Protein AF-A0A1I6U603-F1 (afdb_monomer_lite)

Secondary structure (DSSP, 8-state):
---------HHHHHHHHHT----TTTTSBPTTS-BHHHHHHHHPPPPP----TTSTTGGG-SS-B--TTTTS---STTGGGGTTTS-----EEEEEEE-SS-EEEEEEE-B----

Foldseek 3Di:
DDDDDDPPPVQVVLLCQQPVPPDVQQQDADPVGDGVVVVCSVPPDDDDDDFCCPDPPDRRLAFDWADCPQVPDNDNVCVLVCRPVGDRRHYWDWDWDDDPPDIDIDIDTDTHHDD

Radius of gyration: 17.69 Å; chains: 1; bounding box: 48×26×52 Å

Structure (mmCIF, N/CA/C/O backbone):
data_AF-A0A1I6U603-F1
#
_entry.id   AF-A0A1I6U603-F1
#
loop_
_atom_site.group_PDB
_atom_site.id
_atom_site.type_symbol
_atom_site.label_atom_id
_atom_site.label_alt_id
_atom_site.label_comp_id
_atom_site.label_asym_id
_atom_site.label_entity_id
_atom_site.label_seq_id
_atom_site.pdbx_PDB_ins_code
_atom_site.Cartn_x
_atom_site.Cartn_y
_atom_site.Cartn_z
_atom_site.occupancy
_atom_site.B_iso_or_equiv
_atom_site.auth_seq_id
_atom_site.auth_comp_id
_atom_site.auth_asym_id
_atom_site.auth_atom_id
_atom_site.pdbx_PDB_model_num
ATOM 1 N N . MET A 1 1 ? -29.947 -8.948 -30.430 1.00 33.41 1 MET A N 1
ATOM 2 C CA . MET A 1 1 ? -28.816 -9.516 -29.668 1.00 33.41 1 MET A CA 1
ATOM 3 C C . MET A 1 1 ? -28.609 -8.638 -28.457 1.00 33.41 1 MET A C 1
ATOM 5 O O . MET A 1 1 ? -28.457 -7.439 -28.629 1.00 33.41 1 MET A O 1
ATOM 9 N N . ASN A 1 2 ? -28.730 -9.216 -27.266 1.00 31.84 2 ASN A N 1
ATOM 10 C CA . ASN A 1 2 ? -28.567 -8.520 -25.996 1.00 31.84 2 ASN A CA 1
ATOM 11 C C . ASN A 1 2 ? -27.113 -8.747 -25.564 1.00 31.84 2 ASN A C 1
ATOM 13 O O . ASN A 1 2 ? -26.762 -9.877 -25.228 1.00 31.84 2 ASN A O 1
ATOM 17 N N . LEU A 1 3 ? -26.259 -7.730 -25.680 1.00 34.03 3 LEU A N 1
ATOM 18 C CA . LEU A 1 3 ? -24.884 -7.792 -25.188 1.00 34.03 3 LEU A CA 1
ATOM 19 C C . LEU A 1 3 ? -24.884 -7.253 -23.762 1.00 34.03 3 LEU A C 1
ATOM 21 O O . LEU A 1 3 ? -24.883 -6.050 -23.522 1.00 34.03 3 LEU A O 1
ATOM 25 N N . ASN A 1 4 ? -24.981 -8.195 -22.831 1.00 42.03 4 ASN A N 1
ATOM 26 C CA . ASN A 1 4 ? -24.641 -8.006 -21.437 1.00 42.03 4 ASN A CA 1
ATOM 27 C C . ASN A 1 4 ? -23.113 -8.044 -21.342 1.00 42.03 4 ASN A C 1
ATOM 29 O O . ASN A 1 4 ? -22.539 -9.126 -21.444 1.00 42.03 4 ASN A O 1
ATOM 33 N N . GLU A 1 5 ? -22.461 -6.900 -21.168 1.00 37.19 5 GLU A N 1
ATOM 34 C CA . GLU A 1 5 ? -21.053 -6.870 -20.780 1.00 37.19 5 GLU A CA 1
ATOM 35 C C . GLU A 1 5 ? -20.896 -6.001 -19.537 1.00 37.19 5 GLU A C 1
ATOM 37 O O . GLU A 1 5 ? -21.134 -4.794 -19.541 1.00 37.19 5 GLU A O 1
ATOM 42 N N . ASN A 1 6 ? -20.542 -6.691 -18.450 1.00 42.62 6 ASN A N 1
ATOM 43 C CA . ASN A 1 6 ? -20.039 -6.135 -17.209 1.00 42.62 6 ASN A CA 1
ATOM 44 C C . ASN A 1 6 ? -18.989 -5.064 -17.521 1.00 42.62 6 ASN A C 1
ATOM 46 O O . ASN A 1 6 ? -17.845 -5.380 -17.840 1.00 42.62 6 ASN A O 1
ATOM 50 N N . SER A 1 7 ? -19.368 -3.801 -17.354 1.00 39.69 7 SER A N 1
ATOM 51 C CA . SER A 1 7 ? -18.426 -2.718 -17.103 1.00 39.69 7 SER A CA 1
ATOM 52 C C . SER A 1 7 ? -17.799 -2.968 -15.730 1.00 39.69 7 SER A C 1
ATOM 54 O O . SER A 1 7 ? -18.241 -2.406 -14.729 1.00 39.69 7 SER A O 1
ATOM 56 N N . SER A 1 8 ? -16.802 -3.852 -15.659 1.00 47.88 8 SER A N 1
ATOM 57 C CA . SER A 1 8 ? -15.888 -3.902 -14.521 1.00 47.88 8 SER A CA 1
ATOM 58 C C . SER A 1 8 ? -15.232 -2.530 -14.432 1.00 47.88 8 SER A C 1
ATOM 60 O O . SER A 1 8 ? -14.463 -2.156 -15.321 1.00 47.88 8 SER A O 1
ATOM 62 N N . ASN A 1 9 ? -15.606 -1.752 -13.417 1.00 48.72 9 ASN A N 1
ATOM 63 C CA . ASN A 1 9 ? -15.064 -0.423 -13.182 1.00 48.72 9 ASN A CA 1
ATOM 64 C C . ASN A 1 9 ? -13.537 -0.535 -13.150 1.00 48.72 9 ASN A C 1
ATOM 66 O O . ASN A 1 9 ? -12.978 -1.208 -12.288 1.00 48.72 9 ASN A O 1
ATOM 70 N N . SER A 1 10 ? -12.841 0.118 -14.078 1.00 46.38 10 SER A N 1
ATOM 71 C CA . SER A 1 10 ? -11.372 0.090 -14.137 1.00 46.38 10 SER A CA 1
ATOM 72 C C . SER A 1 10 ? -10.729 0.575 -12.830 1.00 46.38 10 SER A C 1
ATOM 74 O O . SE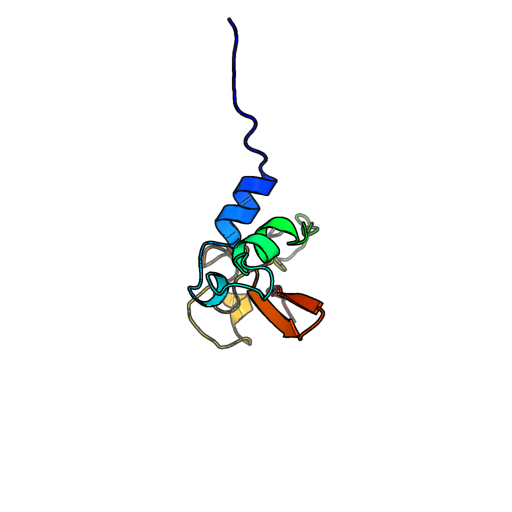R A 1 10 ? -9.651 0.110 -12.467 1.00 46.38 10 SER A O 1
ATOM 76 N N . ALA A 1 11 ? -11.431 1.435 -12.084 1.00 48.16 11 ALA A N 1
ATOM 77 C CA . ALA A 1 11 ? -11.070 1.853 -10.733 1.00 48.16 11 ALA A CA 1
ATOM 78 C C . ALA A 1 11 ? -11.076 0.692 -9.719 1.00 48.16 11 ALA A C 1
ATOM 80 O O . ALA A 1 11 ? -10.147 0.583 -8.923 1.00 48.16 11 ALA A O 1
ATOM 81 N N . GLU A 1 12 ? -12.063 -0.208 -9.780 1.00 47.50 12 GLU A N 1
ATOM 82 C CA . GLU A 1 12 ? -12.137 -1.390 -8.906 1.00 47.50 12 GLU A CA 1
ATOM 83 C C . GLU A 1 12 ? -11.007 -2.379 -9.231 1.00 47.50 12 GLU A C 1
ATOM 85 O O . GLU A 1 12 ? -10.374 -2.926 -8.327 1.00 47.50 12 GLU A O 1
ATOM 90 N N . CYS A 1 13 ? -10.680 -2.561 -10.518 1.00 37.06 13 CYS A N 1
ATOM 91 C CA . CYS A 1 13 ? -9.552 -3.398 -10.937 1.00 37.06 13 CYS A CA 1
ATOM 92 C C . CYS A 1 13 ? -8.193 -2.823 -10.500 1.00 37.06 13 CYS A C 1
ATOM 94 O O . CYS A 1 13 ? -7.342 -3.575 -10.023 1.00 37.06 13 CYS A O 1
ATOM 96 N N . ALA A 1 14 ? -7.990 -1.506 -10.619 1.00 41.06 14 ALA A N 1
ATOM 97 C CA . ALA A 1 14 ? -6.759 -0.840 -10.189 1.00 41.06 14 ALA A CA 1
ATOM 98 C C . ALA A 1 14 ? -6.577 -0.883 -8.661 1.00 41.06 14 ALA A C 1
ATOM 100 O O . ALA A 1 14 ? -5.471 -1.142 -8.177 1.00 41.06 14 ALA A O 1
ATOM 101 N N . GLN A 1 15 ? -7.662 -0.708 -7.897 1.00 48.28 15 GLN A N 1
ATOM 102 C CA . GLN A 1 15 ? -7.655 -0.860 -6.438 1.00 48.28 15 GLN A CA 1
ATOM 103 C C . GLN A 1 15 ? -7.291 -2.292 -6.024 1.00 48.28 15 GLN A C 1
ATOM 105 O O . GLN A 1 15 ? -6.429 -2.482 -5.166 1.00 48.28 15 GLN A O 1
ATOM 110 N N . ALA A 1 16 ? -7.879 -3.302 -6.673 1.00 41.88 16 ALA A N 1
ATOM 111 C CA . ALA A 1 16 ? -7.599 -4.706 -6.379 1.00 41.88 16 ALA A CA 1
ATOM 112 C C . ALA A 1 16 ? -6.145 -5.107 -6.695 1.00 41.88 16 ALA A C 1
ATOM 114 O O . ALA A 1 16 ? -5.528 -5.836 -5.922 1.00 41.88 16 ALA A O 1
ATOM 115 N N . GLN A 1 17 ? -5.570 -4.610 -7.797 1.00 46.19 17 GLN A N 1
ATOM 116 C CA . GLN A 1 17 ? -4.194 -4.937 -8.195 1.00 46.19 17 GLN A CA 1
ATOM 117 C C . GLN A 1 17 ? -3.123 -4.251 -7.331 1.00 46.19 17 GLN A C 1
ATOM 119 O O . GLN A 1 17 ? -2.077 -4.845 -7.066 1.00 46.19 17 GLN A O 1
ATOM 124 N N . THR A 1 18 ? -3.397 -3.034 -6.856 1.00 49.69 18 THR A N 1
ATOM 125 C CA . THR A 1 18 ? -2.497 -2.265 -5.974 1.00 49.69 18 THR A CA 1
ATOM 126 C C . THR A 1 18 ? -2.435 -2.868 -4.563 1.00 49.69 18 THR A C 1
ATOM 128 O O . THR A 1 18 ? -1.406 -2.813 -3.895 1.00 49.69 18 THR A O 1
ATOM 131 N N . MET A 1 19 ? -3.524 -3.503 -4.119 1.00 53.38 19 MET A N 1
ATOM 132 C CA . MET A 1 19 ? -3.688 -4.072 -2.775 1.00 53.38 19 MET A CA 1
ATOM 133 C C . MET A 1 19 ? -3.272 -5.552 -2.665 1.00 53.38 19 MET A C 1
ATOM 135 O O . MET A 1 19 ? -3.565 -6.200 -1.663 1.00 53.38 19 MET A O 1
ATOM 139 N N . ASN A 1 20 ? -2.562 -6.099 -3.661 1.00 51.47 20 ASN A N 1
ATOM 140 C CA . ASN A 1 20 ? -2.191 -7.523 -3.784 1.00 51.47 20 ASN A CA 1
ATOM 141 C C . ASN A 1 20 ? -1.323 -8.110 -2.642 1.00 51.47 20 ASN A C 1
ATOM 143 O O . ASN A 1 20 ? -0.932 -9.275 -2.695 1.00 51.47 20 ASN A O 1
ATOM 147 N N . GLY A 1 21 ? -1.030 -7.346 -1.592 1.00 59.78 21 GLY A N 1
ATOM 148 C CA . GLY A 1 21 ? -0.460 -7.836 -0.342 1.00 59.78 21 GLY A CA 1
ATOM 149 C C . GLY A 1 21 ? -1.484 -7.755 0.782 1.00 59.78 21 GLY A C 1
ATOM 150 O O . GLY A 1 21 ? -1.353 -6.892 1.648 1.00 59.78 21 GLY A O 1
ATOM 151 N N . HIS A 1 22 ? -2.492 -8.636 0.787 1.00 66.75 22 HIS A N 1
ATOM 152 C CA . HIS A 1 22 ? -3.358 -8.796 1.959 1.00 66.75 22 HIS A CA 1
ATOM 153 C C . HIS A 1 22 ? -2.493 -9.218 3.149 1.00 66.75 22 HIS A C 1
ATOM 155 O O . HIS A 1 22 ? -2.056 -10.364 3.258 1.00 66.75 22 HIS A O 1
ATOM 161 N N . SER A 1 23 ? -2.157 -8.253 4.000 1.00 73.56 23 SER A N 1
ATOM 162 C CA . SER A 1 23 ? -1.355 -8.493 5.190 1.00 73.56 23 SER A CA 1
ATOM 163 C C . SER A 1 23 ? -2.259 -9.054 6.285 1.00 73.56 23 SER A C 1
ATOM 165 O O . SER A 1 23 ? -3.280 -8.430 6.574 1.00 73.56 23 SER A O 1
ATOM 167 N N . PRO A 1 24 ? -1.863 -10.132 6.992 1.00 81.69 24 PRO A N 1
ATOM 168 C CA . PRO A 1 24 ? -2.602 -10.632 8.157 1.00 81.69 24 PRO A CA 1
ATOM 169 C C . PRO A 1 24 ? -2.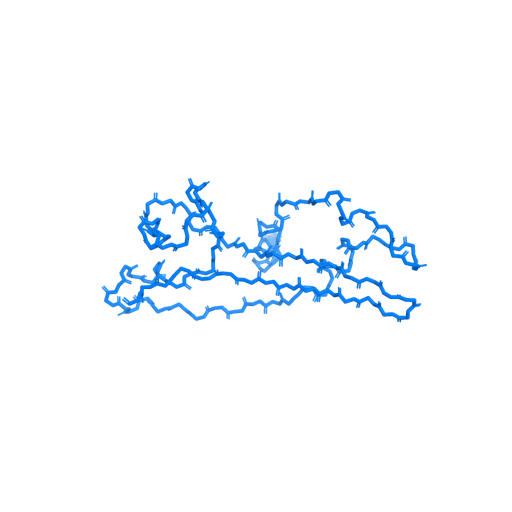801 -9.578 9.257 1.00 81.69 24 PRO A C 1
ATOM 171 O O . PRO A 1 24 ? -3.643 -9.727 10.138 1.00 81.69 24 PRO A O 1
ATOM 174 N N . LEU A 1 25 ? -2.025 -8.487 9.226 1.00 79.12 25 LEU A N 1
ATOM 175 C CA . LEU A 1 25 ? -2.227 -7.338 10.108 1.00 79.12 25 LEU A CA 1
ATOM 176 C C . LEU A 1 25 ? -3.586 -6.661 9.891 1.00 79.12 25 LEU A C 1
ATOM 178 O O . LEU A 1 25 ? -4.130 -6.106 10.846 1.00 79.12 25 LEU A O 1
ATOM 182 N N . PHE A 1 26 ? -4.138 -6.722 8.677 1.00 86.31 26 PHE A N 1
ATOM 183 C CA . PHE A 1 26 ? -5.428 -6.126 8.340 1.00 86.31 26 PHE A CA 1
ATOM 184 C C . PHE A 1 26 ? -6.625 -7.033 8.644 1.00 86.31 26 PHE A C 1
ATOM 186 O O . PHE A 1 26 ? -7.747 -6.539 8.712 1.00 86.31 26 PHE A O 1
ATOM 193 N N . ASP A 1 27 ? -6.391 -8.312 8.948 1.00 89.00 27 ASP A N 1
ATOM 194 C CA . ASP A 1 27 ? -7.420 -9.215 9.483 1.00 89.00 27 ASP A CA 1
ATOM 195 C C . ASP A 1 27 ? -7.747 -8.929 10.955 1.00 89.00 27 ASP A C 1
ATOM 197 O O . ASP A 1 27 ? -8.722 -9.451 11.501 1.00 89.00 27 ASP A O 1
ATOM 201 N N . ARG A 1 28 ? -6.935 -8.102 11.630 1.00 89.50 28 ARG A N 1
ATOM 202 C CA . ARG A 1 28 ? -7.195 -7.711 13.014 1.00 89.50 28 ARG A CA 1
ATOM 203 C C . ARG A 1 28 ? -8.535 -6.985 13.102 1.00 89.50 28 ARG A C 1
ATOM 205 O O . ARG A 1 28 ? -8.816 -6.075 12.325 1.00 89.50 28 ARG A O 1
ATOM 212 N N . LEU A 1 29 ? -9.322 -7.379 14.099 1.00 91.69 29 LEU A N 1
ATOM 213 C CA . LEU A 1 29 ? -10.587 -6.733 14.401 1.00 91.69 29 LEU A CA 1
ATOM 214 C C . LEU A 1 29 ? -10.360 -5.415 15.147 1.00 91.69 29 LEU A C 1
ATOM 216 O O . LEU A 1 29 ? -9.610 -5.367 16.125 1.00 91.69 29 LEU A O 1
ATOM 220 N N . SER A 1 30 ? -11.050 -4.386 14.675 1.00 90.50 30 SER A N 1
ATOM 221 C CA . SER A 1 30 ? -11.307 -3.124 15.362 1.00 90.50 30 SER A CA 1
ATOM 222 C C . SER A 1 30 ? -12.169 -3.352 16.609 1.00 90.50 30 SER A C 1
ATOM 224 O O . SER A 1 30 ? -12.792 -4.408 16.780 1.00 90.50 30 SER A O 1
ATOM 226 N N . THR A 1 31 ? -12.255 -2.349 17.481 1.00 89.81 31 THR A N 1
ATOM 227 C CA . THR A 1 31 ? -13.124 -2.358 18.670 1.00 89.81 31 THR A CA 1
ATOM 228 C C . THR A 1 31 ? -14.605 -2.597 18.361 1.00 89.81 31 THR A C 1
ATOM 230 O O . THR A 1 31 ? -15.326 -3.108 19.218 1.00 89.81 31 THR A O 1
ATOM 233 N N . ASP A 1 32 ? -15.063 -2.292 17.145 1.00 90.00 32 ASP A N 1
ATOM 234 C CA . ASP A 1 32 ? -16.430 -2.557 16.678 1.00 90.00 32 ASP A CA 1
ATOM 235 C C . ASP A 1 32 ? -16.621 -3.945 16.031 1.00 90.00 32 ASP A C 1
ATOM 237 O O . ASP A 1 32 ? -17.709 -4.263 15.550 1.00 90.00 32 ASP A O 1
ATOM 241 N N . GLY A 1 33 ? -15.580 -4.782 16.028 1.00 90.88 33 GLY A N 1
ATOM 242 C CA . GLY A 1 33 ? -15.623 -6.165 15.551 1.00 90.88 33 GLY A CA 1
ATOM 243 C C . GLY A 1 33 ? -15.465 -6.345 14.039 1.00 90.88 33 GLY A C 1
ATOM 244 O O . GLY A 1 33 ? -15.557 -7.477 13.570 1.00 90.88 33 GLY A O 1
ATOM 245 N N . LYS A 1 34 ? -15.220 -5.275 13.272 1.00 92.19 34 LYS A N 1
ATOM 246 C CA . LYS A 1 34 ? -14.897 -5.349 11.833 1.00 92.19 34 LYS A CA 1
ATOM 247 C C . LYS A 1 34 ? -13.397 -5.446 11.606 1.00 92.19 34 LYS A C 1
ATOM 249 O O . LYS A 1 34 ? -12.625 -4.963 12.431 1.00 92.19 34 LYS A O 1
ATOM 254 N N . SER A 1 35 ? -12.974 -6.032 10.491 1.00 92.75 35 SER A N 1
ATOM 255 C CA . SER A 1 35 ? -11.547 -6.107 10.168 1.00 92.75 35 SER A CA 1
ATOM 256 C C . SER A 1 35 ? -11.011 -4.737 9.746 1.00 92.75 35 SER A C 1
ATOM 258 O O . SER A 1 35 ? -11.733 -3.930 9.158 1.00 92.75 35 SER A O 1
ATOM 260 N N . TYR A 1 36 ? -9.734 -4.455 10.001 1.00 90.38 36 TYR A N 1
ATOM 261 C CA . TYR A 1 36 ? -9.089 -3.260 9.443 1.00 90.38 36 TYR A CA 1
ATOM 262 C C . TYR A 1 36 ? -9.107 -3.249 7.913 1.00 90.38 36 TYR A C 1
ATOM 264 O O . TYR A 1 36 ? -9.191 -2.181 7.310 1.00 90.38 36 TYR A O 1
ATOM 272 N N . TRP A 1 37 ? -9.096 -4.421 7.285 1.00 89.44 37 TRP A N 1
ATOM 273 C CA . TRP A 1 37 ? -9.260 -4.563 5.846 1.00 89.44 37 TRP A CA 1
ATOM 274 C C . TRP A 1 37 ? -10.574 -3.958 5.334 1.00 89.44 37 TRP A C 1
ATOM 276 O O . TRP A 1 37 ? -10.564 -3.233 4.336 1.00 89.44 37 TRP A O 1
ATOM 286 N N . ASP A 1 38 ? -11.685 -4.168 6.048 1.00 90.44 38 ASP A N 1
ATOM 287 C CA . ASP A 1 38 ? -12.990 -3.589 5.694 1.00 90.44 38 ASP A CA 1
ATOM 288 C C . ASP A 1 38 ? -12.959 -2.056 5.711 1.00 90.44 38 ASP A C 1
ATOM 290 O O . ASP A 1 38 ? -13.658 -1.404 4.938 1.00 90.44 38 ASP A O 1
ATOM 294 N N . TYR A 1 39 ? -12.146 -1.466 6.590 1.00 89.81 39 TYR A N 1
ATOM 295 C CA . TYR A 1 39 ? -11.974 -0.019 6.667 1.00 89.81 39 TYR A CA 1
ATOM 296 C C . TYR A 1 39 ? -11.107 0.515 5.533 1.00 89.81 39 TYR A C 1
ATOM 298 O O . TYR A 1 39 ? -11.524 1.442 4.842 1.00 89.81 39 TYR A O 1
ATOM 306 N N . ILE A 1 40 ? -9.931 -0.075 5.320 1.00 88.19 40 ILE A N 1
ATOM 307 C CA . ILE A 1 40 ? -8.979 0.394 4.305 1.00 88.19 40 ILE A CA 1
ATOM 308 C C . ILE A 1 40 ? -9.598 0.278 2.916 1.00 88.19 40 ILE A C 1
ATOM 310 O O . ILE A 1 40 ? -9.574 1.231 2.154 1.00 88.19 40 ILE A O 1
ATOM 314 N N . THR A 1 41 ? -10.232 -0.847 2.590 1.00 85.44 41 THR A N 1
ATOM 315 C CA . THR A 1 41 ? -10.863 -1.025 1.271 1.00 85.44 41 THR A CA 1
ATOM 316 C C . THR A 1 41 ? -12.058 -0.101 1.046 1.00 85.44 41 THR A C 1
ATOM 318 O O . THR A 1 41 ? -12.312 0.309 -0.084 1.00 85.44 41 THR A O 1
ATOM 321 N N . ARG A 1 42 ? -12.795 0.251 2.106 1.00 89.00 42 ARG A N 1
ATOM 322 C CA . ARG A 1 42 ? -13.980 1.114 2.011 1.00 89.00 42 ARG A CA 1
ATOM 323 C C . ARG A 1 42 ? -13.643 2.598 1.937 1.00 89.00 42 ARG A C 1
ATOM 325 O O . ARG A 1 42 ? -14.360 3.340 1.269 1.00 89.00 42 ARG A O 1
ATOM 332 N N . TYR A 1 43 ? -12.632 3.032 2.683 1.00 89.88 43 TYR A N 1
ATOM 333 C C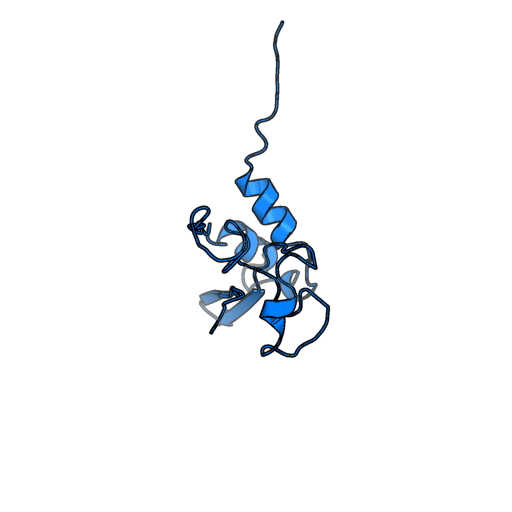A . TYR A 1 43 ? -12.292 4.445 2.846 1.00 89.88 43 TYR A CA 1
ATOM 334 C C . TYR A 1 43 ? -11.015 4.853 2.106 1.00 89.88 43 TYR A C 1
ATOM 336 O O . TYR A 1 43 ? -10.688 6.039 2.125 1.00 89.88 43 TYR A O 1
ATOM 344 N N . ALA A 1 44 ? -10.334 3.918 1.431 1.00 87.69 44 ALA A N 1
ATOM 345 C CA . ALA A 1 44 ? -9.172 4.233 0.610 1.00 87.69 44 ALA A CA 1
ATOM 346 C C . ALA A 1 44 ? -9.511 5.332 -0.411 1.00 87.69 44 ALA A C 1
ATOM 348 O O . ALA A 1 44 ? -10.527 5.245 -1.115 1.00 87.69 44 ALA A O 1
ATOM 349 N N . PRO A 1 45 ? -8.662 6.365 -0.526 1.00 87.38 45 PRO A N 1
ATOM 350 C CA . PRO A 1 45 ? -8.866 7.417 -1.501 1.00 87.38 45 PRO A CA 1
ATOM 351 C C . PRO A 1 45 ? -8.686 6.882 -2.925 1.00 87.38 45 PRO A C 1
ATOM 353 O O . PRO A 1 45 ? -7.912 5.962 -3.187 1.00 87.38 45 PRO A O 1
ATOM 356 N N . VAL A 1 46 ? -9.364 7.525 -3.873 1.00 88.31 46 VAL A N 1
ATOM 357 C CA . VAL A 1 46 ? -9.063 7.364 -5.298 1.00 88.31 46 VAL A CA 1
ATOM 358 C C . VAL A 1 46 ? -8.039 8.427 -5.678 1.00 88.31 46 VAL A C 1
ATOM 360 O O . VAL A 1 46 ? -8.315 9.621 -5.561 1.00 88.31 46 VAL A O 1
ATOM 363 N N . ILE A 1 47 ? -6.857 7.995 -6.115 1.00 86.31 47 ILE A N 1
ATOM 364 C CA . ILE A 1 47 ? -5.754 8.885 -6.487 1.00 86.31 47 ILE A CA 1
ATOM 365 C C . ILE A 1 47 ? -5.716 9.005 -8.009 1.00 86.31 47 ILE A C 1
ATOM 367 O O . ILE A 1 47 ? -5.561 8.009 -8.712 1.00 86.31 47 ILE A O 1
ATOM 371 N N . TYR A 1 48 ? -5.842 10.233 -8.510 1.00 87.44 48 TYR A N 1
ATOM 372 C CA . TYR A 1 48 ? -5.645 10.552 -9.920 1.00 87.44 48 TYR A CA 1
ATOM 373 C C . TYR A 1 48 ? -4.265 11.172 -10.091 1.00 87.44 48 TYR A C 1
ATOM 375 O O . TYR A 1 48 ? -3.961 12.188 -9.466 1.00 87.44 48 TYR A O 1
ATOM 383 N N . GLN A 1 49 ? -3.441 10.555 -10.932 1.00 85.00 49 GLN A N 1
ATOM 384 C CA . GLN A 1 49 ? -2.122 11.059 -11.276 1.00 85.00 49 GLN A CA 1
ATOM 385 C C . GLN A 1 49 ? -2.151 11.637 -12.688 1.00 85.00 49 GLN A C 1
ATOM 387 O O . GLN A 1 49 ? -2.561 10.957 -13.630 1.00 85.00 49 GLN A O 1
ATOM 392 N N . ASP A 1 50 ? -1.718 12.888 -12.824 1.00 84.44 50 ASP A N 1
ATOM 393 C CA . ASP A 1 50 ? -1.446 13.460 -14.138 1.00 84.44 50 ASP A CA 1
ATOM 394 C C . ASP A 1 50 ? -0.127 12.892 -14.670 1.00 84.44 50 ASP A C 1
ATOM 396 O O . ASP A 1 50 ? 0.872 12.855 -13.949 1.00 84.44 50 ASP A O 1
ATOM 400 N N . ILE A 1 51 ? -0.140 12.429 -15.918 1.00 79.88 51 ILE A N 1
ATOM 401 C CA . ILE A 1 51 ? 1.023 11.831 -16.572 1.00 79.88 51 ILE A CA 1
ATOM 402 C C . ILE A 1 51 ? 1.464 12.718 -17.728 1.00 79.88 51 ILE A C 1
ATOM 404 O O . ILE A 1 51 ? 0.723 12.972 -18.682 1.00 79.88 51 ILE A O 1
ATOM 408 N N . ASN A 1 52 ? 2.710 13.183 -17.676 1.00 73.88 52 ASN A N 1
ATOM 409 C CA . ASN A 1 52 ? 3.247 13.998 -18.752 1.00 73.88 52 ASN A CA 1
ATOM 410 C C . ASN A 1 52 ? 3.772 13.116 -19.892 1.00 73.88 52 ASN A C 1
ATOM 412 O O . ASN A 1 52 ? 4.960 12.822 -19.992 1.00 73.88 52 ASN A O 1
ATOM 416 N N . THR A 1 53 ? 2.878 12.748 -20.805 1.00 71.81 53 THR A N 1
ATOM 417 C CA . THR A 1 53 ? 3.215 11.972 -22.013 1.00 71.81 53 THR A CA 1
ATOM 418 C C . THR A 1 53 ? 3.990 12.770 -23.065 1.00 71.81 53 THR A C 1
ATOM 420 O O . THR A 1 53 ? 4.462 12.202 -24.048 1.00 71.81 53 THR A O 1
ATOM 423 N N . ARG A 1 54 ? 4.133 14.091 -22.879 1.00 67.75 54 ARG A N 1
ATOM 424 C CA . ARG A 1 54 ? 4.885 14.999 -23.762 1.00 67.75 54 ARG A CA 1
ATOM 425 C C . ARG A 1 54 ? 6.270 15.356 -23.225 1.00 67.75 54 ARG A C 1
ATOM 427 O O . ARG A 1 54 ? 6.969 16.137 -23.867 1.00 67.75 54 ARG A O 1
ATOM 434 N N . SER A 1 55 ? 6.640 14.843 -22.053 1.00 60.69 55 SER A N 1
ATOM 435 C CA . SER A 1 55 ? 7.925 15.143 -21.433 1.00 60.69 55 SER A CA 1
ATOM 436 C C . SER A 1 55 ? 9.078 14.528 -22.231 1.00 60.69 55 SER A C 1
ATOM 438 O O . SER A 1 55 ? 8.955 13.453 -22.817 1.00 60.69 55 SER A O 1
ATOM 440 N N . GLU A 1 56 ? 10.214 15.221 -22.211 1.00 60.84 56 GLU A N 1
ATOM 441 C CA . GLU A 1 56 ? 11.484 14.815 -22.824 1.00 60.84 56 GLU A CA 1
ATOM 442 C C . GLU A 1 56 ? 12.046 13.522 -22.205 1.00 60.84 56 GLU A C 1
ATOM 444 O O . GLU A 1 56 ? 12.897 12.856 -22.794 1.00 60.84 56 GLU A O 1
ATOM 449 N N . TYR A 1 57 ? 11.557 13.162 -21.016 1.00 59.41 57 TYR A N 1
ATOM 450 C CA . TYR A 1 57 ? 11.959 11.987 -20.266 1.00 59.41 57 TYR A CA 1
ATOM 451 C C . TYR A 1 57 ? 10.920 10.872 -20.450 1.00 59.41 57 TYR A C 1
ATOM 453 O O . TYR A 1 57 ? 9.780 10.955 -19.991 1.00 59.41 57 TYR A O 1
ATOM 461 N N . GLU A 1 58 ? 11.334 9.854 -21.203 1.00 64.44 58 GLU A N 1
ATOM 462 C CA . GLU A 1 58 ? 10.698 8.540 -21.364 1.00 64.44 58 GLU A CA 1
ATOM 463 C C . GLU A 1 58 ? 9.170 8.521 -21.589 1.00 64.44 58 GLU A C 1
ATOM 465 O O . GLU A 1 58 ? 8.465 7.676 -21.053 1.00 64.44 58 GLU A O 1
ATOM 470 N N . TYR A 1 59 ? 8.621 9.424 -22.410 1.00 69.00 59 TYR A N 1
ATOM 471 C CA . TYR A 1 59 ? 7.234 9.334 -22.915 1.00 69.00 59 TYR A CA 1
ATOM 472 C C . TYR A 1 59 ? 6.138 9.144 -21.840 1.00 69.00 59 TYR A C 1
ATOM 474 O O . TYR A 1 59 ? 5.092 8.550 -22.106 1.00 69.00 59 TYR A O 1
ATOM 482 N N . GLY A 1 60 ? 6.349 9.670 -20.631 1.00 69.56 60 GLY A N 1
ATOM 483 C CA . GLY A 1 60 ? 5.376 9.578 -19.539 1.00 69.56 60 GLY A CA 1
ATOM 484 C C . GLY A 1 60 ? 5.452 8.298 -18.705 1.00 69.56 60 GLY A C 1
ATOM 485 O O . GLY A 1 60 ? 4.492 8.005 -17.998 1.00 69.56 60 GLY A O 1
ATOM 486 N N . VAL A 1 61 ? 6.564 7.551 -18.756 1.00 75.69 61 VAL A N 1
ATOM 487 C CA . VAL A 1 61 ? 6.846 6.485 -17.771 1.00 75.69 61 VAL A CA 1
ATOM 488 C C . VAL A 1 61 ? 7.617 6.974 -16.539 1.00 75.69 61 VAL A C 1
ATOM 490 O O . VAL A 1 61 ? 7.900 6.194 -15.636 1.00 75.69 61 VAL A O 1
ATOM 493 N N . VAL A 1 62 ? 7.924 8.270 -16.484 1.00 77.38 62 VAL A N 1
ATOM 494 C CA . VAL A 1 62 ? 8.582 8.931 -15.351 1.00 77.38 62 VAL A CA 1
ATOM 495 C C . VAL A 1 62 ? 7.560 9.452 -14.346 1.00 77.38 62 VAL A C 1
ATOM 497 O O . VAL A 1 62 ? 6.400 9.667 -14.696 1.00 77.38 62 VAL A O 1
ATOM 500 N N . ASP A 1 63 ? 7.994 9.662 -13.102 1.00 80.06 63 ASP A N 1
ATOM 501 C CA . ASP A 1 63 ? 7.165 10.159 -11.997 1.00 80.06 63 ASP A CA 1
ATOM 502 C C . ASP A 1 63 ? 5.951 9.278 -11.664 1.00 80.06 63 ASP A C 1
ATOM 504 O O . ASP A 1 63 ? 5.083 9.697 -10.905 1.00 80.06 63 ASP A O 1
ATOM 508 N N . LEU A 1 64 ? 5.876 8.046 -12.175 1.00 83.50 64 LEU A N 1
ATOM 509 C CA . LEU A 1 64 ? 4.771 7.137 -11.886 1.00 83.50 64 LEU A CA 1
ATOM 510 C C . LEU A 1 64 ? 4.764 6.718 -10.413 1.00 83.50 64 LEU A C 1
ATOM 512 O O . LEU A 1 64 ? 5.813 6.500 -9.800 1.00 83.50 64 LEU A O 1
ATOM 516 N N . ILE A 1 65 ? 3.560 6.573 -9.851 1.00 87.44 65 ILE A N 1
ATOM 517 C CA . ILE A 1 65 ? 3.397 5.907 -8.558 1.00 87.44 65 ILE A CA 1
ATOM 518 C C . ILE A 1 65 ? 3.862 4.462 -8.715 1.00 87.44 65 ILE A C 1
ATOM 520 O O . ILE A 1 65 ? 3.332 3.718 -9.541 1.00 87.44 65 ILE A O 1
ATOM 524 N N . ALA A 1 66 ? 4.830 4.064 -7.901 1.00 86.25 66 ALA A N 1
ATOM 525 C CA . ALA A 1 66 ? 5.455 2.756 -7.985 1.00 86.25 66 ALA A CA 1
ATOM 526 C C . ALA A 1 66 ? 5.836 2.232 -6.602 1.00 86.25 66 ALA A C 1
ATOM 528 O O . ALA A 1 66 ? 5.840 2.946 -5.595 1.00 86.25 66 ALA A O 1
ATOM 529 N N . LYS A 1 67 ? 6.176 0.947 -6.554 1.00 86.94 67 LYS A N 1
ATOM 530 C CA . LYS A 1 67 ? 6.755 0.342 -5.361 1.00 86.94 67 LYS A CA 1
ATOM 531 C C . LYS A 1 67 ? 8.153 0.914 -5.116 1.00 86.94 67 LYS A C 1
ATOM 533 O O . LYS A 1 67 ? 8.949 1.009 -6.039 1.00 86.94 67 LYS A O 1
ATOM 538 N N . PHE A 1 68 ? 8.468 1.198 -3.854 1.00 85.38 68 PHE A N 1
ATOM 539 C CA . PHE A 1 68 ? 9.777 1.708 -3.430 1.00 85.38 68 PHE A CA 1
ATOM 540 C C . PHE A 1 68 ? 10.960 0.840 -3.886 1.00 85.38 68 PHE A C 1
ATOM 542 O O . PHE A 1 68 ? 12.028 1.365 -4.162 1.00 85.38 68 PHE A O 1
ATOM 549 N N . ASN A 1 69 ? 10.765 -0.478 -3.931 1.00 86.56 69 ASN A N 1
ATOM 550 C CA . ASN A 1 69 ? 11.764 -1.456 -4.348 1.00 86.56 69 ASN A CA 1
ATOM 551 C C . ASN A 1 69 ? 11.270 -2.233 -5.571 1.00 86.56 69 ASN A C 1
ATOM 553 O O . ASN A 1 69 ? 11.019 -3.442 -5.494 1.00 86.56 69 ASN A O 1
ATOM 557 N N . ALA A 1 70 ? 11.043 -1.530 -6.680 1.00 84.88 70 ALA A N 1
ATOM 558 C CA . ALA A 1 70 ? 10.527 -2.129 -7.911 1.00 84.88 70 ALA A CA 1
ATOM 559 C C . ALA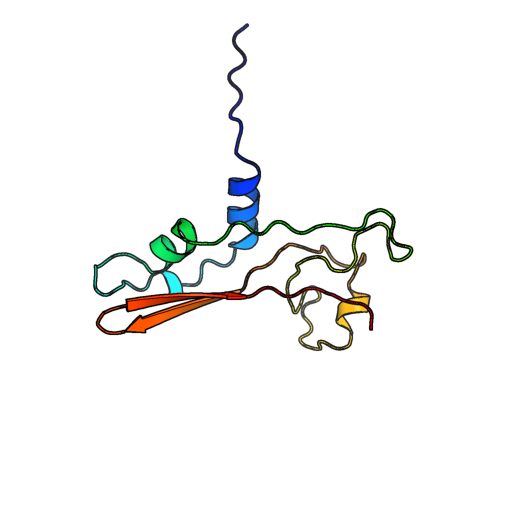 A 1 70 ? 11.444 -3.251 -8.443 1.00 84.88 70 ALA A C 1
ATOM 561 O O . ALA A 1 70 ? 10.960 -4.260 -8.955 1.00 84.88 70 ALA A O 1
ATOM 562 N N . ASP A 1 71 ? 12.755 -3.113 -8.243 1.00 86.50 71 ASP A N 1
ATOM 563 C CA . ASP A 1 71 ? 13.807 -4.074 -8.595 1.00 86.50 71 ASP A CA 1
ATOM 564 C C . ASP A 1 71 ? 14.205 -5.025 -7.445 1.00 86.50 71 ASP A C 1
ATOM 566 O O . ASP A 1 71 ? 15.001 -5.946 -7.634 1.00 86.50 71 ASP A O 1
ATOM 570 N N . GLY A 1 72 ? 13.628 -4.837 -6.254 1.00 86.12 72 GLY A N 1
ATOM 571 C CA . GLY A 1 72 ? 13.941 -5.595 -5.043 1.00 86.12 72 GLY A CA 1
ATOM 572 C C . GLY A 1 72 ? 15.073 -5.015 -4.186 1.00 86.12 72 GLY A C 1
ATOM 573 O O . GLY A 1 72 ? 15.268 -5.508 -3.070 1.00 86.12 72 GLY A O 1
ATOM 574 N N . ASP A 1 73 ? 15.762 -3.966 -4.640 1.00 87.94 73 ASP A N 1
ATOM 575 C CA . ASP A 1 73 ? 16.751 -3.220 -3.854 1.00 87.94 73 ASP A CA 1
ATOM 576 C C . ASP A 1 73 ? 16.058 -2.150 -2.988 1.00 87.94 73 ASP A C 1
ATOM 578 O O . ASP A 1 73 ? 15.032 -1.585 -3.354 1.00 87.94 73 ASP A O 1
ATOM 582 N N . TRP A 1 74 ? 16.601 -1.883 -1.801 1.00 86.75 74 TRP A N 1
ATOM 583 C CA . TRP A 1 74 ? 16.099 -0.867 -0.866 1.00 86.75 74 TRP A CA 1
ATOM 584 C C . TRP A 1 74 ? 16.881 0.451 -0.936 1.00 86.75 74 TRP A C 1
ATOM 586 O O . TRP A 1 74 ? 16.751 1.311 -0.060 1.00 86.75 74 TRP A O 1
ATOM 596 N N . ASN A 1 75 ? 17.713 0.620 -1.958 1.00 86.25 75 ASN A N 1
ATOM 597 C CA . ASN A 1 75 ? 18.424 1.857 -2.217 1.00 86.25 75 ASN A CA 1
ATOM 598 C C . ASN A 1 75 ? 17.519 2.849 -2.960 1.00 86.25 75 ASN A C 1
ATOM 600 O O . ASN A 1 75 ? 17.076 2.590 -4.067 1.00 86.25 75 ASN A O 1
ATOM 604 N N . MET A 1 76 ? 17.250 4.014 -2.369 1.00 80.31 76 MET A N 1
ATOM 605 C CA . MET A 1 76 ? 16.406 5.028 -3.015 1.00 80.31 76 MET A CA 1
ATOM 606 C C . MET A 1 76 ? 17.143 5.782 -4.131 1.00 80.31 76 MET A C 1
ATOM 608 O O . MET A 1 76 ? 16.517 6.297 -5.054 1.00 80.31 76 MET A O 1
ATOM 612 N N . ALA A 1 77 ? 18.473 5.860 -4.057 1.00 84.00 77 ALA A N 1
ATOM 613 C CA . ALA A 1 77 ? 19.262 6.721 -4.934 1.00 84.00 77 ALA A CA 1
ATOM 614 C C . ALA A 1 77 ? 19.349 6.213 -6.383 1.00 84.00 77 ALA A C 1
ATOM 616 O O . ALA A 1 77 ? 19.677 6.991 -7.272 1.00 84.00 77 ALA A O 1
ATOM 617 N N . ASN A 1 78 ? 19.072 4.928 -6.624 1.00 85.81 78 ASN A N 1
ATOM 618 C CA . ASN A 1 78 ? 19.146 4.291 -7.942 1.00 85.81 78 ASN A CA 1
ATOM 619 C C . ASN A 1 78 ? 17.772 3.913 -8.514 1.00 85.81 78 ASN A C 1
ATOM 621 O O . ASN A 1 78 ? 17.725 3.353 -9.603 1.00 85.81 78 ASN A O 1
ATOM 625 N N . GLN A 1 79 ? 16.660 4.240 -7.841 1.00 82.94 79 GLN A N 1
ATOM 626 C CA . GLN A 1 79 ? 15.331 3.830 -8.316 1.00 82.94 79 GLN A CA 1
ATOM 627 C C . GLN A 1 79 ? 14.976 4.430 -9.684 1.00 82.94 79 GLN A C 1
ATOM 629 O O . GLN A 1 79 ? 14.202 3.839 -10.430 1.00 82.94 79 GLN A O 1
ATOM 634 N N . TRP A 1 80 ? 15.597 5.553 -10.058 1.00 83.50 80 TRP A N 1
ATOM 635 C CA . TRP A 1 80 ? 15.509 6.110 -11.409 1.00 83.50 80 TRP A CA 1
ATOM 636 C C . TRP A 1 80 ? 15.930 5.112 -12.503 1.00 83.50 80 TRP A C 1
ATOM 638 O O . TRP A 1 80 ? 15.288 5.036 -13.544 1.00 83.50 80 TRP A O 1
ATOM 648 N N . GLU A 1 81 ? 16.956 4.297 -12.255 1.00 86.19 81 GLU A N 1
ATOM 649 C CA . GLU A 1 81 ? 17.484 3.327 -13.229 1.00 86.19 81 GLU A CA 1
ATOM 650 C C . GLU A 1 81 ? 16.524 2.152 -13.483 1.00 86.19 81 GLU A C 1
ATOM 652 O O . GLU A 1 81 ? 16.738 1.340 -14.383 1.00 86.19 81 GLU A O 1
ATOM 657 N N . THR A 1 82 ? 15.461 2.038 -12.683 1.00 84.31 82 THR A N 1
ATOM 658 C CA . THR A 1 82 ? 14.445 0.988 -12.819 1.00 84.31 82 THR A CA 1
ATOM 659 C C . THR A 1 82 ? 13.330 1.375 -13.795 1.00 84.31 82 THR A C 1
ATOM 661 O O . THR A 1 82 ? 12.576 0.511 -14.259 1.00 84.31 82 THR A O 1
ATOM 664 N N . ILE A 1 83 ? 13.211 2.663 -14.134 1.00 83.69 83 ILE A N 1
ATOM 665 C CA . ILE A 1 83 ? 12.173 3.168 -15.035 1.00 83.69 83 ILE A CA 1
ATOM 666 C C . ILE A 1 83 ? 12.383 2.564 -16.431 1.00 83.69 83 ILE A C 1
ATOM 668 O O . ILE A 1 83 ? 13.500 2.473 -16.930 1.00 83.69 83 ILE A O 1
ATOM 672 N N . GLY A 1 84 ? 11.313 2.018 -17.019 1.00 80.50 84 GLY A N 1
ATOM 673 C CA . GLY A 1 84 ? 11.354 1.344 -18.324 1.00 80.50 84 GLY A CA 1
ATOM 674 C C . GLY A 1 84 ? 12.060 -0.024 -18.354 1.00 80.50 84 GLY A C 1
ATOM 675 O O . GLY A 1 84 ? 11.892 -0.763 -19.325 1.00 80.50 84 GLY A O 1
ATOM 676 N N . VAL A 1 85 ? 12.800 -0.397 -17.303 1.00 87.06 85 VAL A N 1
ATOM 677 C CA . VAL A 1 85 ? 13.537 -1.672 -17.201 1.00 87.06 85 VAL A CA 1
ATOM 678 C C . VAL A 1 85 ? 12.716 -2.743 -16.488 1.00 87.06 85 VAL A C 1
ATOM 680 O O . VAL A 1 85 ? 12.657 -3.887 -16.944 1.00 87.06 85 VAL A O 1
ATOM 683 N N . VAL A 1 86 ? 12.064 -2.381 -15.380 1.00 84.81 86 VAL A N 1
ATOM 684 C CA . VAL A 1 86 ? 11.165 -3.271 -14.630 1.00 84.81 86 VAL A CA 1
ATOM 685 C C . VAL A 1 86 ? 9.718 -2.773 -14.718 1.00 84.81 86 VAL A C 1
ATOM 687 O O . VAL A 1 86 ? 9.492 -1.575 -14.911 1.00 84.81 86 VAL A O 1
ATOM 690 N N . PRO A 1 87 ? 8.710 -3.658 -14.582 1.00 82.81 87 PRO A N 1
ATOM 691 C CA . PRO A 1 87 ? 7.314 -3.237 -14.575 1.00 82.81 87 PRO A CA 1
ATOM 692 C C . PRO A 1 87 ? 7.025 -2.242 -13.443 1.00 82.81 87 PRO A C 1
ATOM 694 O O . PRO A 1 87 ? 7.121 -2.581 -12.264 1.00 82.81 87 PRO A O 1
ATOM 697 N N . GLN A 1 88 ? 6.615 -1.029 -13.810 1.00 79.44 88 GLN A N 1
ATOM 698 C CA . GLN A 1 88 ? 6.188 0.008 -12.872 1.00 79.44 88 GLN A CA 1
ATOM 699 C C . GLN A 1 88 ? 4.724 -0.238 -12.488 1.00 79.44 88 GLN A C 1
ATOM 701 O O . GLN A 1 88 ? 3.795 0.260 -13.125 1.00 79.44 88 GLN A O 1
ATOM 706 N N . VAL A 1 89 ? 4.515 -1.100 -11.492 1.00 84.31 89 VAL A N 1
ATOM 707 C CA . VAL A 1 89 ? 3.181 -1.418 -10.963 1.00 84.31 89 VAL A CA 1
ATOM 708 C C . VAL A 1 89 ? 2.837 -0.422 -9.851 1.00 84.31 89 VAL A C 1
ATOM 710 O O . VAL A 1 89 ? 3.607 -0.326 -8.887 1.00 84.31 89 VAL A O 1
ATOM 713 N N . PRO A 1 90 ? 1.690 0.282 -9.933 1.00 85.31 90 PRO A N 1
ATOM 714 C CA . PRO A 1 90 ? 1.233 1.159 -8.865 1.00 85.31 90 PRO A CA 1
ATOM 715 C C . PRO A 1 90 ? 1.156 0.433 -7.525 1.00 85.31 90 PRO A C 1
ATOM 717 O O . PRO A 1 90 ? 0.650 -0.687 -7.435 1.00 85.31 90 PRO A O 1
ATOM 720 N N . TYR A 1 91 ? 1.668 1.081 -6.479 1.00 85.81 91 TYR A N 1
ATOM 721 C CA . TYR A 1 91 ? 1.716 0.518 -5.137 1.00 85.81 91 TYR A CA 1
ATOM 722 C C . TYR A 1 91 ? 1.371 1.578 -4.090 1.00 85.81 91 TYR A C 1
ATOM 724 O O . TYR A 1 91 ? 1.883 2.696 -4.129 1.00 85.81 91 TYR A O 1
ATOM 732 N N . VAL A 1 92 ? 0.521 1.205 -3.133 1.00 87.06 92 VAL A N 1
ATOM 733 C CA . VAL A 1 92 ? 0.130 2.044 -1.995 1.00 87.06 92 VAL A CA 1
ATOM 734 C C . VAL A 1 92 ? 0.499 1.310 -0.714 1.00 87.06 92 VAL A C 1
ATOM 736 O O . VAL A 1 92 ? 0.189 0.133 -0.534 1.00 87.06 92 VAL A O 1
ATOM 739 N N . TYR A 1 93 ? 1.163 2.014 0.194 1.00 86.19 93 TYR A N 1
ATOM 740 C CA . TYR A 1 93 ? 1.462 1.517 1.529 1.00 86.19 93 TYR A CA 1
ATOM 741 C C . TYR A 1 93 ? 0.347 1.948 2.469 1.00 86.19 93 TYR A C 1
ATOM 743 O O . TYR A 1 93 ? 0.043 3.133 2.545 1.00 86.19 93 TYR A O 1
ATOM 751 N N . ALA A 1 94 ? -0.235 1.005 3.204 1.00 86.75 94 ALA A N 1
ATOM 752 C CA . ALA A 1 94 ? -1.274 1.299 4.181 1.00 86.75 94 ALA A CA 1
ATOM 753 C C . ALA A 1 94 ? -0.796 0.980 5.602 1.00 86.75 94 ALA A C 1
ATOM 755 O O . ALA A 1 94 ? -0.075 0.006 5.835 1.00 86.75 94 ALA A O 1
ATOM 756 N N . SER A 1 95 ? -1.229 1.779 6.571 1.00 86.94 95 SER A N 1
ATOM 757 C CA . SER A 1 95 ? -1.119 1.462 7.995 1.00 86.94 95 SER A CA 1
ATOM 758 C C . SER A 1 95 ? -2.368 1.924 8.736 1.00 86.94 95 SER A C 1
ATOM 760 O O . SER A 1 95 ? -3.027 2.874 8.321 1.00 86.94 95 SER A O 1
ATOM 762 N N . VAL A 1 96 ? -2.706 1.238 9.828 1.00 87.19 96 VAL A N 1
ATOM 763 C CA . VAL A 1 96 ? -3.877 1.564 10.650 1.00 87.19 96 VAL A CA 1
ATOM 764 C C . VAL A 1 96 ? -3.451 1.716 12.097 1.00 87.19 96 VAL A C 1
ATOM 766 O O . VAL A 1 96 ? -2.691 0.900 12.624 1.00 87.19 96 VAL A O 1
ATOM 769 N N . GLN A 1 97 ? -3.957 2.759 12.742 1.00 88.88 97 GLN A N 1
ATOM 770 C CA . GLN A 1 97 ? -3.821 2.979 14.173 1.00 88.88 97 GLN A CA 1
ATOM 771 C C . GLN A 1 97 ? -5.199 3.170 14.788 1.00 88.88 97 GLN A C 1
ATOM 773 O O . GLN A 1 97 ? -6.006 3.956 14.298 1.00 88.88 97 GLN A O 1
ATOM 778 N N . GLU A 1 98 ? -5.461 2.471 15.884 1.00 89.12 98 GLU A N 1
ATOM 779 C CA . GLU A 1 98 ? -6.727 2.568 16.600 1.00 89.12 98 GLU A CA 1
ATOM 780 C C . GLU A 1 98 ? -6.491 3.077 18.023 1.00 89.12 98 GLU A C 1
ATOM 782 O O . GLU A 1 98 ? -5.586 2.642 18.738 1.00 89.12 98 GLU A O 1
ATOM 787 N N . THR A 1 99 ? -7.332 4.019 18.431 1.00 89.94 99 THR A N 1
ATOM 788 C CA . THR A 1 99 ? -7.467 4.502 19.805 1.00 89.94 99 THR A CA 1
ATOM 789 C C . THR A 1 99 ? -8.830 4.071 20.344 1.00 89.94 99 THR A C 1
ATOM 791 O O . THR A 1 99 ? -9.675 3.588 19.602 1.00 89.94 99 THR A O 1
ATOM 794 N N . LYS A 1 100 ? -9.114 4.309 21.629 1.00 88.00 100 LYS A N 1
ATOM 795 C CA . LYS A 1 100 ? -10.413 3.938 22.224 1.00 88.00 100 LYS A CA 1
ATOM 796 C C . LYS A 1 100 ? -11.638 4.553 21.529 1.00 88.00 100 LYS A C 1
ATOM 798 O O . LYS A 1 100 ? -12.745 4.088 21.768 1.00 88.00 100 LYS A O 1
ATOM 803 N N . THR A 1 101 ? -11.459 5.637 20.774 1.00 90.69 101 THR A N 1
ATOM 804 C CA . THR A 1 101 ? -12.564 6.412 20.191 1.00 90.69 101 THR A CA 1
ATOM 805 C C . THR A 1 101 ? -12.445 6.637 18.688 1.00 90.69 101 THR A C 1
ATOM 807 O O . THR A 1 101 ? -13.432 7.029 18.076 1.00 90.69 101 THR A O 1
ATOM 810 N N . HIS A 1 102 ? -11.270 6.423 18.093 1.00 90.69 102 HIS A N 1
ATOM 811 C CA . HIS A 1 102 ? -11.014 6.738 16.688 1.00 90.69 102 HIS A CA 1
ATOM 812 C C . HIS A 1 102 ? -10.110 5.695 16.044 1.00 90.69 102 HIS A C 1
ATOM 814 O O . HIS A 1 102 ? -9.141 5.245 16.661 1.00 90.69 102 HIS A O 1
ATOM 820 N N . LEU A 1 103 ? -10.395 5.415 14.777 1.00 90.62 103 LEU A N 1
ATOM 821 C CA . LEU A 1 103 ? -9.569 4.628 13.877 1.00 90.62 103 LEU A CA 1
ATOM 822 C C . LEU A 1 103 ? -8.965 5.561 12.820 1.00 90.62 103 LEU A C 1
ATOM 824 O O . LEU A 1 103 ? -9.686 6.338 12.193 1.00 90.62 103 LEU A O 1
ATOM 828 N N . PHE A 1 104 ? -7.651 5.486 12.638 1.00 90.06 104 PHE A N 1
ATOM 829 C CA . PHE A 1 104 ? -6.887 6.271 11.675 1.00 90.06 104 PHE A CA 1
ATOM 830 C C . PHE A 1 104 ? -6.273 5.332 10.636 1.00 90.06 104 PHE A C 1
ATOM 832 O O . PHE A 1 104 ? -5.471 4.467 10.990 1.00 90.06 104 PHE A O 1
ATOM 839 N N . GLY A 1 105 ? -6.653 5.506 9.371 1.00 87.88 105 GLY A N 1
ATOM 840 C CA . GLY A 1 105 ? -5.979 4.907 8.220 1.00 87.88 105 GLY A CA 1
ATOM 841 C C . GLY A 1 105 ? -4.963 5.890 7.643 1.00 87.88 105 GLY A C 1
ATOM 842 O O . GLY A 1 105 ? -5.241 7.087 7.571 1.00 87.88 105 GLY A O 1
ATOM 843 N N . PHE A 1 106 ? -3.782 5.392 7.290 1.00 86.19 106 PHE A N 1
ATOM 844 C CA . PHE A 1 106 ? -2.744 6.158 6.612 1.00 86.19 106 PHE A CA 1
ATOM 845 C C . PHE A 1 106 ? -2.340 5.437 5.335 1.00 86.19 106 PHE A C 1
ATOM 847 O O . PHE A 1 106 ? -1.775 4.342 5.399 1.00 86.19 106 PHE A O 1
ATOM 854 N N . GLU A 1 107 ? -2.581 6.078 4.201 1.00 86.38 107 GLU A N 1
ATOM 855 C CA . GLU A 1 107 ? -2.115 5.660 2.889 1.00 86.38 107 GLU A CA 1
ATOM 856 C C . GLU A 1 107 ? -0.930 6.526 2.445 1.00 86.38 107 GLU A C 1
ATOM 858 O O . GLU A 1 107 ? -0.984 7.756 2.474 1.00 86.38 107 GLU A O 1
ATOM 863 N N . SER A 1 108 ? 0.141 5.873 2.004 1.00 87.19 108 SER A N 1
ATOM 864 C CA . SER A 1 108 ? 1.363 6.509 1.515 1.00 87.19 108 SER A CA 1
ATOM 865 C C . SER A 1 108 ? 1.688 6.017 0.111 1.00 87.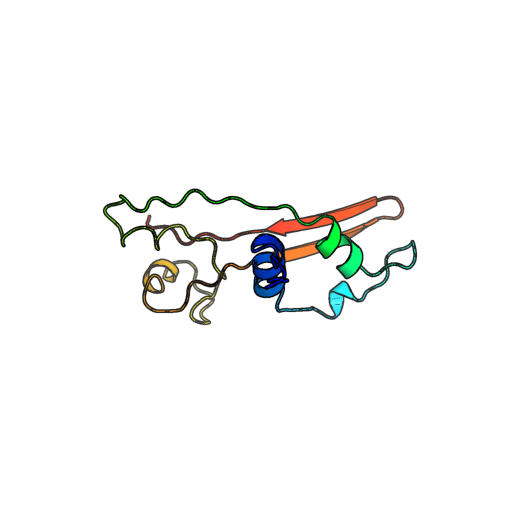19 108 SER A C 1
ATOM 867 O O . SER A 1 108 ? 1.565 4.829 -0.193 1.00 87.19 108 SER A O 1
ATOM 869 N N . ILE A 1 109 ? 2.159 6.935 -0.728 1.00 89.44 109 ILE A N 1
ATOM 870 C CA . ILE A 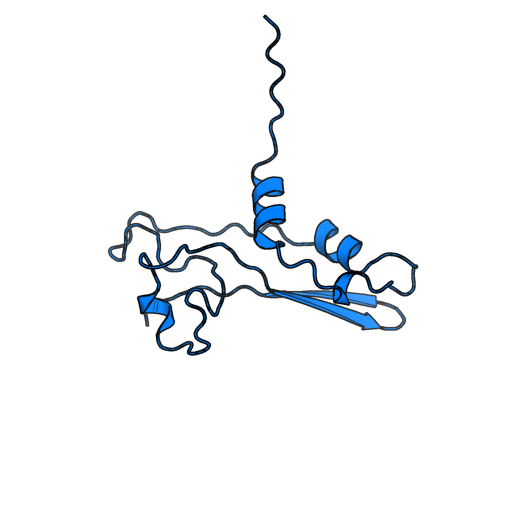1 109 ? 2.607 6.662 -2.094 1.00 89.44 109 ILE A CA 1
ATOM 871 C C . ILE A 1 109 ? 4.067 7.063 -2.265 1.00 89.44 109 ILE A C 1
ATOM 873 O O . ILE A 1 109 ? 4.583 7.914 -1.540 1.00 89.44 109 ILE A O 1
ATOM 877 N N . PHE A 1 110 ? 4.712 6.447 -3.246 1.00 86.56 110 PHE A N 1
ATOM 878 C CA . PHE A 1 110 ? 6.066 6.756 -3.676 1.00 86.56 110 PHE A CA 1
ATOM 879 C C . PHE A 1 110 ? 6.054 7.000 -5.185 1.00 86.56 110 PHE A C 1
ATOM 881 O O . PHE A 1 110 ? 5.374 6.276 -5.911 1.00 86.56 110 PHE A O 1
ATOM 888 N N . TRP A 1 111 ? 6.792 8.010 -5.642 1.00 84.31 111 TRP A N 1
ATOM 889 C CA . TRP A 1 111 ? 7.000 8.295 -7.059 1.00 84.31 111 TRP A CA 1
ATOM 890 C C . TRP A 1 111 ? 8.495 8.293 -7.369 1.00 84.31 111 TRP A C 1
ATOM 892 O O . TRP A 1 111 ? 9.307 8.843 -6.620 1.00 84.31 111 TRP A O 1
ATOM 902 N N . THR A 1 112 ? 8.861 7.668 -8.482 1.00 78.19 112 THR A N 1
ATOM 903 C CA . THR A 1 112 ? 10.237 7.667 -8.985 1.00 78.19 112 THR A CA 1
ATOM 904 C C . THR A 1 112 ? 10.502 8.955 -9.756 1.00 78.19 112 THR A C 1
ATOM 906 O O . THR A 1 112 ? 9.904 9.157 -10.809 1.00 78.19 112 THR A O 1
ATOM 909 N N . GLN A 1 113 ? 11.410 9.801 -9.270 1.00 72.94 113 GLN A N 1
ATOM 910 C CA . GLN A 1 113 ? 11.722 11.094 -9.887 1.00 72.94 113 GLN A CA 1
ATOM 911 C C . GLN A 1 113 ? 13.187 11.185 -10.329 1.00 72.94 113 GLN A C 1
ATOM 913 O O . GLN A 1 113 ? 14.071 10.612 -9.689 1.00 72.94 113 GLN A O 1
ATOM 918 N N . LYS A 1 114 ? 13.449 11.954 -11.395 1.00 66.25 114 LYS A N 1
ATOM 919 C CA . LYS A 1 114 ? 14.799 12.410 -11.756 1.00 66.25 114 LYS A CA 1
ATOM 920 C C . LYS A 1 114 ? 15.149 13.679 -10.982 1.00 66.25 114 LYS A C 1
ATOM 922 O O . LYS A 1 114 ? 14.410 14.657 -11.079 1.00 66.25 114 LYS A O 1
ATOM 927 N N . SER A 1 115 ? 16.262 13.669 -10.248 1.00 60.69 115 SER A N 1
ATOM 928 C CA . SER A 1 115 ? 16.821 14.872 -9.608 1.00 60.69 115 SER A CA 1
ATOM 929 C C . SER A 1 115 ? 17.479 15.812 -10.610 1.00 60.69 115 SER A C 1
ATOM 931 O O . SER A 1 115 ? 18.213 15.278 -11.476 1.00 60.69 115 SER A O 1
#

Sequence (115 aa):
MNLNENSSNSAECAQAQTMNGHSPLFDRLSTDGKSYWDYITRYAPVIYQDINTRSEYEYGVVDLIAKFNADGDWNMANQWETIGVVPQVPYVYASVQETKTHLFGFESIFWTQKS

pLDDT: mean 76.3, std 17.02, range [31.84, 92.75]